Protein AF-I0IH05-F1 (afdb_monomer_lite)

Radius of gyration: 17.5 Å; chains: 1; bounding box: 41×43×45 Å

Secondary structure (DSSP, 8-state):
----HHHHHHHHHHHHHHHHHHS--S-PPPEEE-BSHHHHHHHHHHHHTTTTS-TTSEEE--TTT-TTT-TTHHHH-PPB-GGGGS-HHHHHHHHHTSS--EEEEEETTEEEEEEE-GGGHHHHHHHHHHH--TTTTHHHHHHHHHHHHHTT----HHHHHHHH-

Foldseek 3Di:
DPPDPLVVLLVVLVVCCCVVPVVVPPAQAADEFWLDPSLVVSLVSSCVVPSVPDPLRRYYPPCVQQVQLQVVCPPPVDIGDPVSLFHPVLVVVLVVVDDFDWDFDDDPNHTRDTHGDPPCPVVSVVSCVVPNDCVRCLSVLLNVQSVCVSRVHDDDPVNVVSSVD

Organism: Phycisphaera mikurensis (strain NBRC 102666 / KCTC 22515 / FYK2301M01) (NCBI:txid1142394)

pLDDT: mean 78.16, std 11.21, range [39.62, 93.0]

Structure (mmCIF, N/CA/C/O backbone):
data_AF-I0IH05-F1
#
_entry.id   AF-I0IH05-F1
#
loop_
_atom_site.group_PDB
_atom_site.id
_atom_site.type_symbol
_atom_site.label_atom_id
_atom_site.label_alt_id
_atom_site.label_comp_id
_atom_site.label_asym_id
_atom_site.label_entity_id
_atom_site.label_seq_id
_atom_site.pdbx_PDB_ins_code
_atom_site.Cartn_x
_atom_site.Cartn_y
_atom_site.Cartn_z
_atom_site.occupancy
_atom_site.B_iso_or_equiv
_atom_site.auth_seq_id
_atom_site.auth_comp_id
_atom_site.auth_asym_id
_atom_site.auth_atom_id
_atom_site.pdbx_PDB_model_num
ATOM 1 N N . MET A 1 1 ? 9.084 27.484 10.296 1.00 39.62 1 MET A N 1
ATOM 2 C CA . MET A 1 1 ? 9.063 26.248 11.113 1.00 39.62 1 MET A CA 1
ATOM 3 C C . MET A 1 1 ? 8.173 25.222 10.426 1.00 39.62 1 MET A C 1
ATOM 5 O O . MET A 1 1 ? 6.962 25.405 10.418 1.00 39.62 1 MET A O 1
ATOM 9 N N . ARG A 1 2 ? 8.743 24.178 9.809 1.00 41.16 2 ARG A N 1
ATOM 10 C CA . ARG A 1 2 ? 7.947 23.022 9.367 1.00 41.16 2 ARG A CA 1
ATOM 11 C C . ARG A 1 2 ? 7.500 22.289 10.635 1.00 41.16 2 ARG A C 1
ATOM 13 O O . ARG A 1 2 ? 8.334 21.702 11.313 1.00 41.16 2 ARG A O 1
ATOM 20 N N . ARG A 1 3 ? 6.225 22.408 11.016 1.00 48.75 3 ARG A N 1
ATOM 21 C CA . ARG A 1 3 ? 5.641 21.575 12.081 1.00 48.75 3 ARG A CA 1
ATOM 22 C C . ARG A 1 3 ? 5.790 20.115 11.628 1.00 48.75 3 ARG A C 1
ATOM 24 O O . ARG A 1 3 ? 5.356 19.799 10.525 1.00 48.75 3 ARG A O 1
ATOM 31 N N . GLY A 1 4 ? 6.472 19.279 12.410 1.00 59.69 4 GLY A N 1
ATOM 32 C CA . GLY A 1 4 ? 6.757 17.890 12.034 1.00 59.69 4 GLY A CA 1
ATOM 33 C C . GLY A 1 4 ? 5.472 17.092 11.803 1.00 59.69 4 GLY A C 1
ATOM 34 O O . GLY A 1 4 ? 4.518 17.242 12.567 1.00 59.69 4 GLY A O 1
ATOM 35 N N . GLY A 1 5 ? 5.445 16.259 10.757 1.00 72.69 5 GLY A N 1
ATOM 36 C CA . GLY A 1 5 ? 4.250 15.505 10.351 1.00 72.69 5 GLY A CA 1
ATOM 37 C C . GLY A 1 5 ? 3.675 14.620 11.462 1.00 72.69 5 GLY A C 1
ATOM 38 O O . GLY A 1 5 ? 2.462 14.571 11.635 1.00 72.69 5 GLY A O 1
ATOM 39 N N . VAL A 1 6 ? 4.534 14.015 12.291 1.00 75.94 6 VAL A N 1
ATOM 40 C CA . VAL A 1 6 ? 4.117 13.162 13.420 1.00 75.94 6 VAL A CA 1
ATOM 41 C C . VAL A 1 6 ? 3.375 13.953 14.505 1.00 75.94 6 VAL A C 1
ATOM 43 O O . VAL A 1 6 ? 2.376 13.479 15.035 1.00 75.94 6 VAL A O 1
ATOM 46 N N . GLU A 1 7 ? 3.792 15.183 14.815 1.00 76.38 7 GLU A N 1
ATOM 47 C CA . GLU A 1 7 ? 3.093 16.006 15.817 1.00 76.38 7 GLU A CA 1
ATOM 48 C C . GLU A 1 7 ? 1.730 16.497 15.313 1.00 76.38 7 GLU A C 1
ATOM 50 O O . GLU A 1 7 ? 0.770 16.571 16.079 1.00 76.38 7 GLU A O 1
ATOM 55 N N . GLN A 1 8 ? 1.608 16.783 14.012 1.00 80.12 8 GLN A N 1
ATOM 56 C CA . GLN A 1 8 ? 0.308 17.097 13.410 1.00 80.12 8 GLN A CA 1
ATOM 57 C C . GLN A 1 8 ? -0.622 15.882 13.391 1.00 80.12 8 GLN A C 1
ATOM 59 O O . GLN A 1 8 ? -1.800 16.019 13.713 1.00 80.12 8 GLN A O 1
ATOM 64 N N . LEU A 1 9 ? -0.087 14.701 13.072 1.00 81.38 9 LEU A N 1
ATOM 65 C CA . LEU A 1 9 ? -0.813 13.437 13.139 1.00 81.38 9 LEU A CA 1
ATOM 66 C C . LEU A 1 9 ? -1.327 13.169 14.554 1.00 81.38 9 LEU A C 1
ATOM 68 O O . LEU A 1 9 ? -2.493 12.831 14.710 1.00 81.38 9 LEU A O 1
ATOM 72 N N . LYS A 1 10 ? -0.485 13.346 15.579 1.00 79.88 10 LYS A N 1
ATOM 73 C CA . LYS A 1 10 ? -0.891 13.186 16.982 1.00 79.88 10 LYS A CA 1
ATOM 74 C C . LYS A 1 10 ? -2.041 14.116 17.330 1.00 79.88 10 LYS A C 1
ATOM 76 O O . LYS A 1 10 ? -3.028 13.665 17.892 1.00 79.88 10 LYS A O 1
ATOM 81 N N . LYS A 1 11 ? -1.945 15.392 16.950 1.00 82.56 11 LYS A N 1
ATOM 82 C CA . LYS A 1 11 ? -3.033 16.345 17.178 1.00 82.56 11 LYS A CA 1
ATOM 83 C C . LYS A 1 11 ? -4.330 15.897 16.493 1.00 82.56 11 LYS A C 1
ATOM 85 O O . LYS A 1 11 ? -5.362 15.842 17.145 1.00 82.56 11 LYS A O 1
ATOM 90 N N . LEU A 1 12 ? -4.261 15.520 15.215 1.00 82.62 12 LEU A N 1
ATOM 91 C CA . LEU A 1 12 ? -5.420 15.020 14.472 1.00 82.62 12 LEU A CA 1
ATOM 92 C C . LEU A 1 12 ? -6.012 13.760 15.120 1.00 82.62 12 LEU A C 1
ATOM 94 O O . LEU A 1 12 ? -7.224 13.650 15.256 1.00 82.62 12 LEU A O 1
ATOM 98 N N . ALA A 1 13 ? -5.167 12.815 15.531 1.00 80.50 13 ALA A N 1
ATOM 99 C CA . ALA A 1 13 ? -5.599 11.596 16.197 1.00 80.50 13 ALA A CA 1
ATOM 100 C C . ALA A 1 13 ? -6.246 11.888 17.561 1.00 80.50 13 ALA A C 1
ATOM 102 O O . ALA A 1 13 ? -7.173 11.182 17.942 1.00 80.50 13 ALA A O 1
ATOM 103 N N . ASP A 1 14 ? -5.808 12.913 18.289 1.00 80.75 14 ASP A N 1
ATOM 104 C CA . ASP A 1 14 ? -6.446 13.327 19.544 1.00 80.75 14 ASP A CA 1
ATOM 105 C C . ASP A 1 14 ? -7.814 13.974 19.287 1.00 80.75 14 ASP A C 1
ATOM 107 O O . ASP A 1 14 ? -8.813 13.575 19.885 1.00 80.75 14 ASP A O 1
ATOM 111 N N . ASP A 1 15 ? -7.888 14.881 18.308 1.00 77.25 15 ASP A N 1
ATOM 112 C CA . ASP A 1 15 ? -9.134 15.538 17.899 1.00 77.25 15 ASP A CA 1
ATOM 113 C C . ASP A 1 15 ? -10.179 14.500 17.433 1.00 77.25 15 ASP A C 1
ATOM 115 O O . ASP A 1 15 ? -11.352 14.565 17.800 1.00 77.25 15 ASP A O 1
ATOM 119 N N . LEU A 1 16 ? -9.750 13.484 16.675 1.00 75.38 16 LEU A N 1
ATOM 120 C CA . LEU A 1 16 ? -10.604 12.390 16.198 1.00 75.38 16 LEU A CA 1
ATOM 121 C C . LEU A 1 16 ? -11.041 11.425 17.304 1.00 75.38 16 LEU A C 1
ATOM 123 O O . LEU A 1 16 ? -12.077 10.772 17.169 1.00 75.38 16 LEU A O 1
ATOM 127 N N . LYS A 1 17 ? -10.293 11.339 18.408 1.00 71.12 17 LYS A N 1
ATOM 128 C CA . LYS A 1 17 ? -10.602 10.438 19.524 1.00 71.12 17 LYS A CA 1
ATOM 129 C C . LYS A 1 17 ? -11.919 10.819 20.196 1.00 71.12 17 LYS A C 1
ATOM 131 O O . LYS A 1 17 ? -12.683 9.936 20.580 1.00 71.12 17 LYS A O 1
ATOM 136 N N . VAL A 1 18 ? -12.208 12.119 20.275 1.00 64.94 18 VAL A N 1
ATOM 137 C CA . VAL A 1 18 ? -13.497 12.659 20.734 1.00 64.94 18 VAL A CA 1
ATOM 138 C C . VAL A 1 18 ? -14.635 12.121 19.862 1.00 64.94 18 VAL A C 1
ATOM 140 O O . VAL A 1 18 ? -15.604 11.574 20.376 1.00 64.94 18 VAL A O 1
ATOM 143 N N . PHE A 1 19 ? -14.488 12.170 18.538 1.00 62.12 19 PHE A N 1
ATOM 144 C CA . PHE A 1 19 ? -15.520 11.694 17.614 1.00 62.12 19 PHE A CA 1
ATOM 145 C C . PHE A 1 19 ? -15.675 10.167 17.609 1.00 62.12 19 PHE A C 1
ATOM 147 O O . PHE A 1 19 ? -16.798 9.667 17.617 1.00 62.12 19 PHE A O 1
ATOM 154 N N . ALA A 1 20 ? -14.568 9.422 17.617 1.00 59.69 20 ALA A N 1
ATOM 155 C CA . ALA A 1 20 ? -14.582 7.964 17.518 1.00 59.69 20 ALA A CA 1
ATOM 156 C C . ALA A 1 20 ? -14.974 7.261 18.822 1.00 59.69 20 ALA A C 1
ATOM 158 O O . ALA A 1 20 ? -15.648 6.238 18.774 1.00 59.69 20 ALA A O 1
ATOM 159 N N . LEU A 1 21 ? -14.543 7.780 19.979 1.00 58.69 21 LEU A N 1
ATOM 160 C CA . LEU A 1 21 ? -14.767 7.124 21.271 1.00 58.69 21 LEU A CA 1
ATOM 161 C C . LEU A 1 21 ? -15.940 7.705 22.064 1.00 58.69 21 LEU A C 1
ATOM 163 O O . LEU A 1 21 ? -16.490 6.985 22.891 1.00 58.69 21 LEU A O 1
ATOM 167 N N . GLN A 1 22 ? -16.316 8.978 21.869 1.00 54.12 22 GLN A N 1
ATOM 168 C CA . GLN A 1 22 ? -17.370 9.604 22.686 1.00 54.12 22 GLN A CA 1
ATOM 169 C C . GLN A 1 22 ? -18.737 9.666 22.005 1.00 54.12 22 GLN A C 1
ATOM 171 O O . GLN A 1 22 ? -19.740 9.747 22.707 1.00 54.12 22 GLN A O 1
ATOM 176 N N . LEU A 1 23 ? -18.805 9.632 20.670 1.00 53.12 23 LEU A N 1
ATOM 177 C CA . LEU A 1 23 ? -20.071 9.809 19.946 1.00 53.12 23 LEU A CA 1
ATOM 178 C C . LEU A 1 23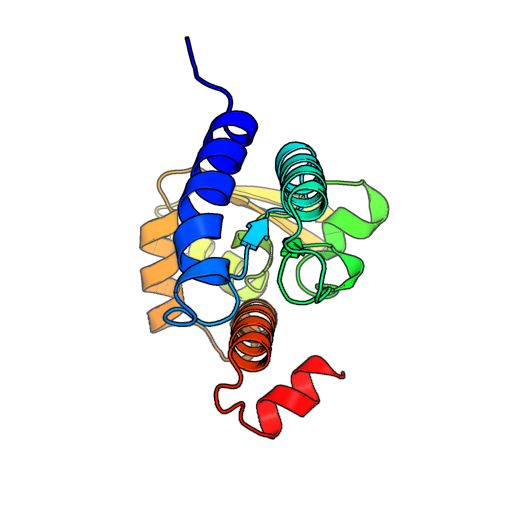 ? -20.643 8.519 19.342 1.00 53.12 23 LEU A C 1
ATOM 180 O O . LEU A 1 23 ? -21.754 8.569 18.828 1.00 53.12 23 LEU A O 1
ATOM 184 N N . ASP A 1 24 ? -19.901 7.401 19.362 1.00 54.34 24 ASP A N 1
ATOM 185 C CA . ASP A 1 24 ? -20.254 6.101 18.738 1.00 54.34 24 ASP A CA 1
ATOM 186 C C . ASP A 1 24 ? -20.750 6.207 17.271 1.00 54.34 24 ASP A C 1
ATOM 188 O O . ASP A 1 24 ? -21.349 5.295 16.708 1.00 54.34 24 ASP A O 1
ATOM 192 N N . ALA A 1 25 ? -20.503 7.353 16.626 1.00 52.47 25 ALA A N 1
ATOM 193 C CA . ALA A 1 25 ? -21.164 7.758 15.387 1.00 52.47 25 ALA A CA 1
ATOM 194 C C . ALA A 1 25 ? -20.349 7.426 14.129 1.00 52.47 25 ALA A C 1
ATOM 196 O O . ALA A 1 25 ? -20.897 7.419 13.029 1.00 52.47 25 ALA A O 1
ATOM 197 N N . ALA A 1 26 ? -19.043 7.180 14.271 1.00 56.03 26 ALA A N 1
ATOM 198 C CA . ALA A 1 26 ? -18.114 7.065 13.143 1.00 56.03 26 ALA A CA 1
ATOM 199 C C . ALA A 1 26 ? -17.583 5.641 12.898 1.00 56.03 26 ALA A C 1
ATOM 201 O O . ALA A 1 26 ? -16.901 5.410 11.901 1.00 56.03 26 ALA A O 1
ATOM 202 N N . GLY A 1 27 ? -17.881 4.682 13.781 1.00 63.09 27 GLY A N 1
ATOM 203 C CA . GLY A 1 27 ? -17.216 3.381 13.760 1.00 63.09 27 GLY A CA 1
ATOM 204 C C . GLY A 1 27 ? -15.703 3.481 14.046 1.00 63.09 27 GLY A C 1
ATOM 205 O O . GLY A 1 27 ? -15.192 4.543 14.414 1.00 63.09 27 GLY A O 1
ATOM 206 N N . PRO A 1 28 ? -14.960 2.368 13.933 1.00 71.25 28 PRO A N 1
ATOM 207 C CA . PRO A 1 28 ? -13.523 2.344 14.207 1.00 71.25 28 PRO A CA 1
ATOM 208 C C . PRO A 1 28 ? -12.722 3.135 13.159 1.00 71.25 28 PRO A C 1
ATOM 210 O O . PRO A 1 28 ? -12.853 2.900 11.964 1.00 71.25 28 PRO A O 1
ATOM 213 N N . ILE A 1 29 ? -11.828 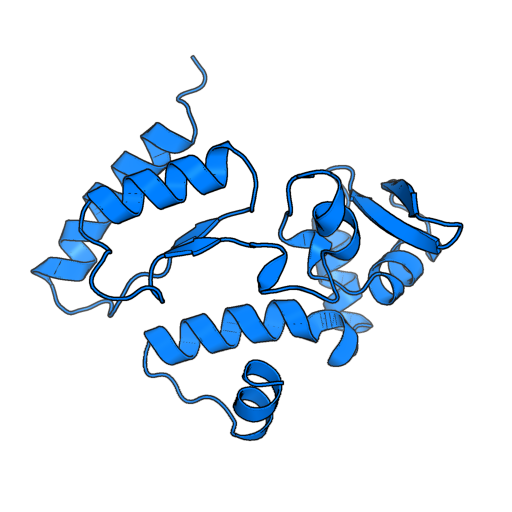4.031 13.584 1.00 77.44 29 ILE A N 1
ATOM 214 C CA . ILE A 1 29 ? -10.932 4.757 12.665 1.00 77.44 29 ILE A CA 1
ATOM 215 C C . ILE A 1 29 ? -9.748 3.866 12.267 1.00 77.44 29 ILE A C 1
ATOM 217 O O . ILE A 1 29 ? -9.087 3.290 13.131 1.00 77.44 29 ILE A O 1
ATOM 221 N N . CYS A 1 30 ? -9.454 3.798 10.962 1.00 81.00 30 CYS A N 1
ATOM 222 C CA . CYS A 1 30 ? -8.254 3.147 10.436 1.00 81.00 30 CYS A CA 1
ATOM 223 C C . CYS A 1 30 ? -7.186 4.183 10.075 1.00 81.00 30 CYS A C 1
ATOM 225 O O . CYS A 1 30 ? -7.421 5.053 9.238 1.00 81.00 30 CYS A O 1
ATOM 227 N N . PHE A 1 31 ? -5.993 4.040 10.641 1.00 85.00 31 PHE A N 1
ATOM 228 C CA . PHE A 1 31 ? -4.804 4.781 10.237 1.00 85.00 31 PHE A CA 1
ATOM 229 C C . PHE A 1 31 ? -3.915 3.882 9.381 1.00 85.00 31 PHE A C 1
ATOM 231 O O . PHE A 1 31 ? -3.567 2.779 9.804 1.00 85.00 31 PHE A O 1
ATOM 238 N N . LEU A 1 32 ? -3.552 4.354 8.188 1.00 85.12 32 LEU A N 1
ATOM 239 C CA . LEU A 1 32 ? -2.638 3.678 7.271 1.00 85.12 32 LEU A CA 1
ATOM 240 C C . LEU A 1 32 ? -1.366 4.511 7.126 1.00 85.12 32 LEU A C 1
ATOM 242 O O . LEU A 1 32 ? -1.440 5.697 6.811 1.00 85.12 32 LEU A O 1
ATOM 246 N N . PHE A 1 33 ? -0.219 3.879 7.346 1.00 86.06 33 PHE A N 1
ATOM 247 C CA . PHE A 1 33 ? 1.089 4.517 7.262 1.00 86.06 33 PHE A CA 1
ATOM 248 C C . PHE A 1 33 ? 1.984 3.821 6.245 1.00 86.06 33 PHE A C 1
ATOM 250 O O . PHE A 1 33 ? 2.015 2.588 6.188 1.00 86.06 33 PHE A O 1
ATOM 257 N N . ASP A 1 34 ? 2.779 4.612 5.527 1.00 84.50 34 ASP A N 1
ATOM 258 C CA . ASP A 1 34 ? 3.949 4.111 4.811 1.00 84.50 34 ASP A CA 1
ATOM 259 C C . ASP A 1 34 ? 4.864 3.341 5.778 1.00 84.50 34 ASP A C 1
ATOM 261 O O . ASP A 1 34 ? 4.909 3.609 6.985 1.00 84.50 34 ASP A O 1
ATOM 265 N N . HIS A 1 35 ? 5.595 2.355 5.267 1.00 84.50 35 HIS A N 1
ATOM 266 C CA . HIS A 1 35 ? 6.570 1.613 6.061 1.00 84.50 35 HIS A CA 1
ATOM 267 C C . HIS A 1 35 ? 7.940 2.273 5.962 1.00 84.50 35 HIS A C 1
ATOM 269 O O . HIS A 1 35 ? 8.904 1.684 5.482 1.00 84.50 35 HIS A O 1
ATOM 275 N N . ASP A 1 36 ? 8.007 3.521 6.408 1.00 83.25 36 ASP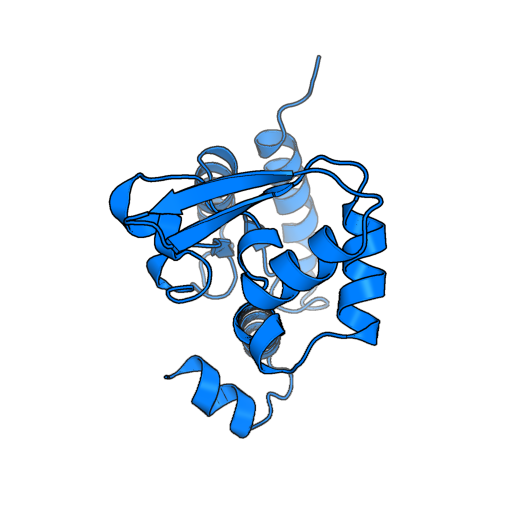 A N 1
ATOM 276 C CA . ASP A 1 36 ? 9.247 4.244 6.654 1.00 83.25 36 ASP A CA 1
ATOM 277 C C . ASP A 1 36 ? 9.382 4.566 8.153 1.00 83.25 36 ASP A C 1
ATOM 279 O O . ASP A 1 36 ? 8.516 4.225 8.967 1.00 83.25 36 ASP A O 1
ATOM 283 N N . GLN A 1 37 ? 10.485 5.205 8.548 1.00 83.19 37 GLN A N 1
ATOM 284 C CA . GLN A 1 37 ? 10.710 5.562 9.950 1.00 83.19 37 GLN A CA 1
ATOM 285 C C . GLN A 1 37 ? 9.579 6.444 10.512 1.00 83.19 37 GLN A C 1
ATOM 287 O O . GLN A 1 37 ? 9.108 6.204 11.624 1.00 83.19 37 GLN A O 1
ATOM 292 N N . ALA A 1 38 ? 9.112 7.434 9.745 1.00 83.62 38 ALA A N 1
ATOM 293 C CA . ALA A 1 38 ? 8.089 8.376 10.189 1.00 83.62 38 ALA A CA 1
ATOM 294 C C . ALA A 1 38 ? 6.712 7.711 10.325 1.00 83.62 38 ALA A C 1
ATOM 296 O O . ALA A 1 38 ? 5.999 7.971 11.295 1.00 83.62 38 ALA A O 1
ATOM 297 N N . GLY A 1 39 ? 6.353 6.828 9.398 1.00 84.38 39 GLY A N 1
ATOM 298 C CA . GLY A 1 39 ? 5.140 6.026 9.437 1.00 84.38 39 GLY A CA 1
ATOM 299 C C . GLY A 1 39 ? 5.164 5.002 10.568 1.00 84.38 39 GLY A C 1
ATOM 300 O O . GLY A 1 39 ? 4.172 4.852 11.282 1.00 84.38 39 GLY A O 1
ATOM 301 N N . CYS A 1 40 ? 6.311 4.368 10.827 1.00 85.19 40 CYS A N 1
ATOM 302 C CA . CYS A 1 40 ? 6.475 3.455 11.959 1.00 85.19 40 CYS A CA 1
ATOM 303 C C . CYS A 1 40 ? 6.373 4.178 13.309 1.00 85.19 40 CYS A C 1
ATOM 305 O O . CYS A 1 40 ? 5.735 3.668 14.237 1.00 85.19 40 CYS A O 1
ATOM 307 N N . ASP A 1 41 ? 6.966 5.368 13.428 1.00 86.75 41 ASP A N 1
ATOM 308 C CA . ASP A 1 41 ? 6.843 6.200 14.624 1.00 86.75 41 ASP A CA 1
ATOM 309 C C . ASP A 1 41 ? 5.410 6.724 14.789 1.00 86.75 41 ASP A C 1
ATOM 311 O O . ASP A 1 41 ? 4.844 6.605 15.875 1.00 86.75 41 ASP A O 1
ATOM 315 N N . GLY A 1 42 ? 4.770 7.190 13.713 1.00 85.69 42 GLY A N 1
ATOM 316 C CA . GLY A 1 42 ? 3.362 7.593 13.710 1.00 85.69 42 GLY A CA 1
ATOM 317 C C . GLY A 1 42 ? 2.429 6.466 14.158 1.00 85.69 42 GLY A C 1
ATOM 318 O O . GLY A 1 42 ? 1.611 6.657 15.059 1.00 85.69 42 GLY A O 1
ATOM 319 N N . ALA A 1 43 ? 2.617 5.257 13.623 1.00 86.31 43 ALA A N 1
ATOM 320 C CA . ALA A 1 43 ? 1.878 4.069 14.037 1.00 86.31 43 ALA A CA 1
ATOM 321 C C . ALA A 1 43 ? 2.098 3.734 15.522 1.00 86.31 43 ALA A C 1
ATOM 323 O O . ALA A 1 43 ? 1.159 3.351 16.223 1.00 86.31 43 ALA A O 1
ATOM 324 N N . ARG A 1 44 ? 3.330 3.876 16.031 1.00 86.69 44 ARG A N 1
ATOM 325 C CA . ARG A 1 44 ? 3.644 3.656 17.451 1.00 86.69 44 ARG A CA 1
ATOM 326 C C . ARG A 1 44 ? 2.938 4.678 18.342 1.00 86.69 44 ARG A C 1
ATOM 328 O O . ARG A 1 44 ? 2.373 4.287 19.362 1.00 86.69 44 ARG A O 1
ATOM 335 N N . GLU A 1 45 ? 2.947 5.950 17.961 1.00 86.56 45 GLU A N 1
ATOM 336 C CA . GLU A 1 45 ? 2.311 7.024 18.726 1.00 86.56 45 GLU A CA 1
ATOM 337 C C . GLU A 1 45 ? 0.785 6.888 18.738 1.00 86.56 45 GLU A C 1
ATOM 339 O O . GLU A 1 45 ? 0.191 6.875 19.813 1.00 86.56 45 GLU A O 1
ATOM 344 N N . VAL A 1 46 ? 0.147 6.659 17.586 1.00 83.94 46 VAL A N 1
ATOM 345 C CA . VAL A 1 46 ? -1.311 6.446 17.514 1.00 83.94 46 VAL A CA 1
ATOM 346 C C . VAL A 1 46 ? -1.743 5.246 18.363 1.00 83.94 46 VAL A C 1
ATOM 348 O O . VAL A 1 46 ? -2.744 5.317 19.078 1.00 83.94 46 VAL A O 1
ATOM 351 N N . ARG A 1 47 ? -0.959 4.158 18.385 1.00 82.00 47 ARG A 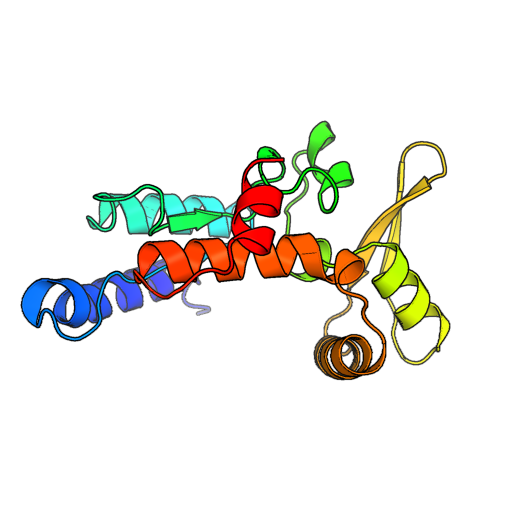N 1
ATOM 352 C CA . ARG A 1 47 ? -1.226 3.020 19.282 1.00 82.00 47 ARG A CA 1
ATOM 353 C C . ARG A 1 47 ? -1.200 3.439 20.754 1.00 82.00 47 ARG A C 1
ATOM 355 O O . ARG A 1 47 ? -2.127 3.103 21.486 1.00 82.00 47 ARG A O 1
ATOM 362 N N . LYS A 1 48 ? -0.196 4.204 21.196 1.00 82.56 48 LYS A N 1
ATOM 363 C CA . LYS A 1 48 ? -0.118 4.694 22.590 1.00 82.56 48 LYS A CA 1
ATOM 364 C C . LYS A 1 48 ? -1.324 5.550 22.991 1.00 82.56 48 LYS A C 1
ATOM 366 O O . LYS A 1 48 ? -1.655 5.609 24.170 1.00 82.56 48 LYS A O 1
ATOM 371 N N . MET A 1 49 ? -1.996 6.184 22.031 1.00 78.50 49 MET A N 1
ATOM 372 C CA . MET A 1 49 ? -3.170 7.027 22.278 1.00 78.50 49 MET A CA 1
ATOM 373 C C . MET A 1 49 ? -4.467 6.239 22.523 1.00 78.50 49 MET A C 1
ATOM 375 O O . MET A 1 49 ? -5.498 6.850 22.811 1.00 78.50 49 MET A O 1
ATOM 379 N N . GLY A 1 50 ? -4.440 4.903 22.466 1.00 73.38 50 GLY A N 1
ATOM 380 C CA . GLY A 1 50 ? -5.588 4.055 22.805 1.00 73.38 50 GLY A CA 1
ATOM 381 C C . GLY A 1 50 ? -6.406 3.574 21.608 1.00 73.38 50 GLY A C 1
ATOM 382 O O . GLY A 1 50 ? -7.413 2.905 21.803 1.00 73.38 50 GLY A O 1
ATOM 383 N N . TYR A 1 51 ? -5.936 3.796 20.376 1.00 72.81 51 TYR A N 1
ATOM 384 C CA . TYR A 1 51 ? -6.466 3.153 19.160 1.00 72.81 51 TYR A CA 1
ATOM 385 C C . TYR A 1 51 ? -6.121 1.642 19.077 1.00 72.81 51 TYR A C 1
ATOM 387 O O . TYR A 1 51 ? -6.079 1.052 18.002 1.00 72.81 51 TYR A O 1
ATOM 395 N N . GLN A 1 52 ? -5.814 1.022 20.221 1.00 54.66 52 GLN A N 1
ATOM 396 C CA . GLN A 1 52 ? -5.130 -0.264 20.387 1.00 54.66 52 GLN A CA 1
ATOM 397 C C . GLN A 1 52 ? -6.043 -1.489 20.435 1.00 54.66 52 GLN A C 1
ATOM 399 O O . GLN A 1 52 ? -5.530 -2.604 20.388 1.00 54.66 52 GLN A O 1
ATOM 404 N N . THR A 1 53 ? -7.360 -1.327 20.555 1.00 51.56 53 THR A N 1
ATOM 405 C CA . THR A 1 53 ? -8.261 -2.470 20.785 1.00 51.56 53 THR A CA 1
ATOM 406 C C . THR A 1 53 ? -8.341 -3.430 19.603 1.00 51.56 53 THR A C 1
ATOM 408 O O . THR A 1 53 ? -8.809 -4.554 19.767 1.00 51.56 53 THR A O 1
ATOM 411 N N . ASP A 1 54 ? -7.810 -3.041 18.444 1.00 54.44 54 ASP A N 1
ATOM 412 C CA . ASP A 1 54 ? -7.691 -3.918 17.299 1.00 54.44 54 ASP A CA 1
ATOM 413 C C . ASP A 1 54 ? -6.409 -3.644 16.508 1.00 54.44 54 ASP A C 1
ATOM 415 O O . ASP A 1 54 ? -6.174 -2.525 16.047 1.00 54.44 54 ASP A O 1
ATOM 419 N N . ALA A 1 55 ? -5.597 -4.680 16.271 1.00 55.75 55 ALA A N 1
ATOM 420 C CA . ALA A 1 55 ? -4.455 -4.605 15.354 1.00 55.75 55 ALA A CA 1
ATOM 421 C C . ALA A 1 55 ? -4.871 -4.150 13.936 1.00 55.75 55 ALA A C 1
ATOM 423 O O . ALA A 1 55 ? -4.025 -3.755 13.137 1.00 55.75 55 ALA A O 1
ATOM 424 N N . ARG A 1 56 ? -6.177 -4.179 13.638 1.00 64.44 56 ARG A N 1
ATOM 425 C CA . ARG A 1 56 ? -6.800 -3.706 12.400 1.00 64.44 56 ARG A CA 1
ATOM 426 C C . ARG A 1 56 ? -6.942 -2.180 12.289 1.00 64.44 56 ARG A C 1
ATOM 428 O O . ARG A 1 56 ? -7.074 -1.703 11.171 1.00 64.44 56 ARG A O 1
ATOM 435 N N . CYS A 1 57 ? -6.891 -1.413 13.386 1.00 76.00 57 CYS A N 1
ATOM 436 C CA . CYS A 1 57 ? -7.075 0.052 13.356 1.00 76.00 57 CYS A CA 1
ATOM 437 C C . CYS A 1 57 ? -5.809 0.830 12.968 1.00 76.00 57 CYS A C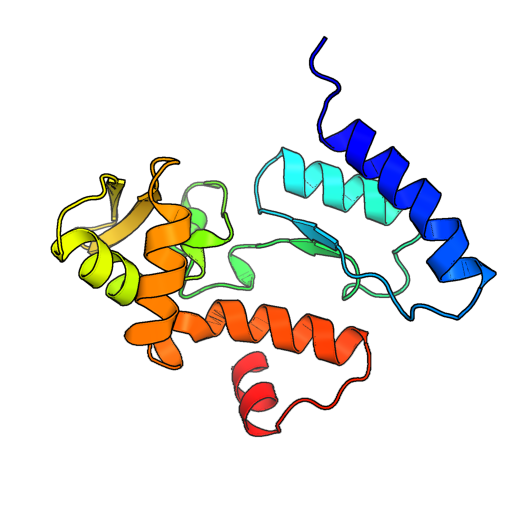 1
ATOM 439 O O . CYS A 1 57 ? -5.892 1.997 12.593 1.00 76.00 57 CYS A O 1
ATOM 441 N N . VAL A 1 58 ? -4.628 0.218 13.093 1.00 80.38 58 VAL A N 1
ATOM 442 C CA . VAL A 1 58 ? -3.343 0.869 12.803 1.00 80.38 58 VAL A CA 1
ATOM 443 C C . VAL A 1 58 ? -2.511 -0.029 11.900 1.00 80.38 58 VAL A C 1
ATOM 445 O O . VAL A 1 58 ? -1.800 -0.925 12.373 1.00 80.38 58 VAL A O 1
ATOM 448 N N . LEU A 1 59 ? -2.596 0.246 10.603 1.00 81.56 59 LEU A N 1
ATOM 449 C CA . LEU A 1 59 ? -1.929 -0.478 9.534 1.00 81.56 59 LEU A CA 1
ATOM 450 C C . LEU A 1 59 ? -0.653 0.253 9.108 1.00 81.56 59 LEU A C 1
ATOM 452 O O . LEU A 1 59 ? -0.605 1.478 9.016 1.00 81.56 59 LEU A O 1
ATOM 456 N N . THR A 1 60 ? 0.382 -0.521 8.819 1.00 81.81 60 THR A N 1
ATOM 457 C CA . THR A 1 60 ? 1.596 -0.056 8.139 1.00 81.81 60 THR A CA 1
ATOM 458 C C . THR A 1 60 ? 1.761 -0.876 6.869 1.00 81.81 60 THR A C 1
ATOM 460 O O . THR A 1 60 ? 1.405 -2.057 6.892 1.00 81.81 60 THR A O 1
ATOM 463 N N . LEU A 1 61 ? 2.366 -0.316 5.820 1.00 84.12 61 LEU A N 1
ATOM 464 C CA . LEU A 1 61 ? 2.718 -1.033 4.581 1.00 84.12 61 LEU A CA 1
ATOM 465 C C . LEU A 1 61 ? 3.877 -2.031 4.765 1.00 84.12 61 LEU A C 1
ATOM 467 O O . LEU A 1 61 ? 4.803 -2.093 3.963 1.00 84.12 61 LEU A O 1
ATOM 471 N N . ASP A 1 62 ? 3.866 -2.781 5.866 1.00 80.50 62 ASP A N 1
ATOM 472 C CA . ASP A 1 62 ? 4.951 -3.678 6.244 1.00 80.50 62 ASP A CA 1
ATOM 473 C C . ASP A 1 62 ? 5.176 -4.722 5.134 1.00 80.50 62 ASP A C 1
ATOM 475 O O . ASP A 1 62 ? 4.242 -5.460 4.790 1.00 80.50 62 ASP A O 1
ATOM 479 N N . PRO A 1 63 ? 6.402 -4.816 4.580 1.00 77.50 63 PRO A N 1
ATOM 480 C CA . PRO A 1 63 ? 6.727 -5.714 3.478 1.00 77.50 63 PRO A CA 1
ATOM 481 C C . PRO A 1 63 ? 6.331 -7.172 3.717 1.00 77.50 63 PRO A C 1
ATOM 483 O O . PRO A 1 63 ? 6.125 -7.917 2.752 1.00 77.50 63 PRO A O 1
ATOM 486 N N . LYS A 1 64 ? 6.234 -7.613 4.982 1.00 77.50 64 LYS A N 1
ATOM 487 C CA . LYS A 1 64 ? 5.818 -8.984 5.304 1.00 77.50 64 LYS A CA 1
ATOM 488 C C . LYS A 1 64 ? 4.387 -9.282 4.847 1.00 77.50 64 LYS A C 1
ATOM 490 O O . LYS A 1 64 ? 4.103 -10.426 4.507 1.00 77.50 64 LYS A O 1
ATOM 495 N N . TYR A 1 65 ? 3.513 -8.272 4.833 1.00 76.50 65 TYR A N 1
ATOM 496 C CA . TYR A 1 65 ? 2.110 -8.395 4.427 1.00 76.50 65 TYR A CA 1
ATOM 497 C C . TYR A 1 65 ? 1.900 -8.124 2.934 1.00 76.50 65 TYR A C 1
ATOM 499 O O . TYR A 1 65 ? 0.859 -8.488 2.397 1.00 76.50 65 TYR A O 1
ATOM 507 N N . HIS A 1 66 ? 2.907 -7.563 2.257 1.00 76.38 66 HIS A N 1
ATOM 508 C CA . HIS A 1 66 ? 2.875 -7.224 0.831 1.00 76.38 66 HIS A CA 1
ATOM 509 C C . HIS A 1 66 ? 4.023 -7.902 0.068 1.00 76.38 66 HIS A C 1
ATOM 511 O O . HIS A 1 66 ? 4.865 -7.244 -0.552 1.00 76.38 66 HIS A O 1
ATOM 517 N N . PRO A 1 67 ? 4.104 -9.244 0.119 1.00 69.56 67 PRO A N 1
ATOM 518 C CA . PRO A 1 67 ? 5.263 -10.006 -0.326 1.00 69.56 67 PRO A CA 1
ATOM 519 C C . PRO A 1 67 ? 5.580 -9.854 -1.819 1.00 69.56 67 PRO A C 1
ATOM 521 O O . PRO A 1 67 ? 6.742 -9.991 -2.208 1.00 69.56 67 PRO A O 1
ATOM 524 N N . ARG A 1 68 ? 4.553 -9.604 -2.642 1.00 70.62 68 ARG A N 1
ATOM 525 C CA . ARG A 1 68 ? 4.660 -9.480 -4.102 1.00 70.62 68 ARG A CA 1
ATOM 526 C C . ARG A 1 68 ? 5.070 -8.070 -4.527 1.00 70.62 68 ARG A C 1
ATOM 528 O O . ARG A 1 68 ? 5.944 -7.926 -5.374 1.00 70.62 68 ARG A O 1
ATOM 535 N N . ALA A 1 69 ? 4.485 -7.060 -3.889 1.00 70.44 69 ALA A N 1
ATOM 536 C CA . ALA A 1 69 ? 4.747 -5.641 -4.124 1.00 70.44 69 ALA A CA 1
ATOM 537 C C . ALA A 1 69 ? 6.108 -5.181 -3.567 1.00 70.44 69 ALA A C 1
ATOM 539 O O . ALA A 1 69 ? 6.870 -4.473 -4.218 1.00 70.44 69 ALA A O 1
ATOM 540 N N . CYS A 1 70 ? 6.472 -5.652 -2.372 1.00 75.75 70 CYS A N 1
ATOM 541 C CA . CYS A 1 70 ? 7.577 -5.086 -1.592 1.00 75.75 70 CYS A CA 1
ATOM 542 C C . CYS A 1 70 ? 8.829 -5.972 -1.595 1.00 75.75 70 CYS A C 1
ATOM 544 O O . CYS A 1 70 ? 9.559 -6.051 -0.602 1.00 75.75 70 CYS A O 1
ATOM 546 N N . ARG A 1 71 ? 9.096 -6.682 -2.701 1.00 72.56 71 ARG A N 1
ATOM 547 C CA . ARG A 1 71 ? 10.231 -7.622 -2.792 1.00 72.56 71 ARG A CA 1
ATOM 548 C C . ARG A 1 71 ? 11.576 -6.935 -2.524 1.00 72.56 71 ARG A C 1
ATOM 550 O O . ARG A 1 71 ? 12.458 -7.561 -1.937 1.00 72.56 71 ARG A O 1
ATOM 557 N N . HIS A 1 72 ? 11.709 -5.664 -2.908 1.00 72.75 72 HIS A N 1
ATOM 558 C CA . HIS A 1 72 ? 12.905 -4.850 -2.679 1.00 72.75 72 HIS A CA 1
ATOM 559 C C . HIS A 1 72 ? 13.188 -4.616 -1.182 1.00 72.75 72 HIS A C 1
ATOM 561 O O . HIS A 1 72 ? 14.324 -4.761 -0.737 1.00 72.75 72 HIS A O 1
ATOM 567 N N . ALA A 1 73 ? 12.151 -4.377 -0.376 1.00 71.81 73 ALA A N 1
ATOM 568 C CA . ALA A 1 73 ? 12.289 -4.031 1.037 1.00 71.81 73 ALA A CA 1
ATOM 569 C C . ALA A 1 73 ? 12.706 -5.217 1.933 1.00 71.81 73 ALA A C 1
ATOM 571 O O . ALA A 1 73 ? 13.218 -5.022 3.034 1.00 71.81 73 ALA A O 1
ATOM 572 N N . ARG A 1 74 ? 12.573 -6.465 1.453 1.00 65.69 74 ARG A N 1
ATOM 573 C CA . ARG A 1 74 ? 12.872 -7.690 2.225 1.00 65.69 74 ARG A CA 1
ATOM 574 C C . ARG A 1 74 ? 14.339 -7.871 2.624 1.00 65.69 74 ARG A C 1
ATOM 576 O O . ARG A 1 74 ? 14.606 -8.611 3.565 1.00 65.69 74 ARG A O 1
ATOM 583 N N . LYS A 1 75 ? 15.284 -7.279 1.883 1.00 59.81 75 LYS A N 1
ATOM 584 C CA . LYS A 1 75 ? 16.732 -7.445 2.126 1.00 59.81 75 LYS A CA 1
ATOM 585 C C . LYS A 1 75 ? 17.438 -6.179 2.616 1.00 59.81 75 LYS A C 1
ATOM 587 O O . LYS A 1 75 ? 18.552 -6.298 3.112 1.00 59.81 75 LYS A O 1
ATOM 592 N N . GLY A 1 76 ? 16.819 -5.007 2.474 1.00 55.34 76 GLY A N 1
ATOM 593 C CA . GLY A 1 76 ? 17.494 -3.717 2.667 1.00 55.34 76 GLY A CA 1
ATOM 594 C C . GLY A 1 76 ? 16.859 -2.775 3.685 1.00 55.34 76 GLY A C 1
ATOM 595 O O . GLY A 1 76 ? 17.462 -1.754 3.986 1.00 55.34 76 GLY A O 1
ATOM 596 N N . GLY A 1 77 ? 15.671 -3.085 4.223 1.00 63.72 77 GLY A N 1
ATOM 597 C CA . GLY A 1 77 ? 14.953 -2.140 5.090 1.00 63.72 77 GLY A CA 1
ATOM 598 C C . GLY A 1 77 ? 14.493 -0.875 4.357 1.00 63.72 77 GLY A C 1
ATOM 599 O O . GLY A 1 77 ? 14.207 0.130 5.002 1.00 63.72 77 GLY A O 1
ATOM 600 N N . ASP A 1 78 ? 14.448 -0.918 3.021 1.00 72.19 78 ASP A N 1
ATOM 601 C CA . ASP A 1 78 ? 14.000 0.206 2.210 1.00 72.19 78 ASP A CA 1
ATOM 602 C C . ASP A 1 78 ? 12.549 0.562 2.556 1.00 72.19 78 ASP A C 1
ATOM 604 O O . ASP A 1 78 ? 11.718 -0.339 2.728 1.00 72.19 78 ASP A O 1
ATOM 608 N N . PRO A 1 79 ? 12.225 1.862 2.627 1.00 77.50 79 PRO A N 1
ATOM 609 C CA . PRO A 1 79 ? 10.886 2.300 2.964 1.00 77.50 79 PRO A CA 1
ATOM 610 C C . PRO A 1 79 ? 9.888 1.869 1.890 1.00 77.50 79 PRO A C 1
ATOM 612 O O . PRO A 1 79 ? 10.170 2.026 0.698 1.00 77.50 79 PRO A O 1
ATOM 615 N N . VAL A 1 80 ? 8.723 1.375 2.312 1.00 81.88 80 VAL A N 1
ATOM 616 C CA . VAL A 1 80 ? 7.602 1.048 1.414 1.00 81.88 80 VAL A CA 1
ATOM 617 C C . VAL A 1 80 ? 6.588 2.175 1.433 1.00 81.88 80 VAL A C 1
ATOM 619 O O . VAL A 1 80 ? 6.130 2.578 2.503 1.00 81.88 80 VAL A O 1
ATOM 622 N N . VAL A 1 81 ? 6.202 2.626 0.248 1.00 83.50 81 VAL A N 1
ATOM 623 C CA . VAL A 1 81 ? 5.144 3.616 0.036 1.00 83.50 81 VAL A CA 1
ATOM 624 C C . VAL A 1 81 ? 3.970 2.994 -0.712 1.00 83.50 81 VAL A C 1
ATOM 626 O O . VAL A 1 81 ? 4.070 1.895 -1.262 1.00 83.50 81 VAL A O 1
ATOM 629 N N . ILE A 1 82 ? 2.838 3.693 -0.749 1.00 79.81 82 ILE A N 1
ATOM 630 C CA . ILE A 1 82 ? 1.616 3.173 -1.371 1.00 79.81 82 ILE A CA 1
ATOM 631 C C . ILE A 1 82 ? 1.784 2.840 -2.862 1.00 79.81 82 ILE A C 1
ATOM 633 O O . ILE A 1 82 ? 1.157 1.905 -3.355 1.00 79.81 82 ILE A O 1
ATOM 637 N N . GLU A 1 83 ? 2.660 3.549 -3.580 1.00 83.06 83 GLU A N 1
ATOM 638 C CA . GLU A 1 83 ? 2.956 3.271 -4.989 1.00 83.06 83 GLU A CA 1
ATOM 639 C C . GLU A 1 83 ? 3.620 1.907 -5.195 1.00 83.06 83 GLU A C 1
ATOM 641 O O . GLU A 1 83 ? 3.430 1.286 -6.241 1.00 83.06 83 GLU A O 1
ATOM 646 N N . ASP A 1 84 ? 4.354 1.405 -4.198 1.00 85.88 84 ASP A N 1
ATOM 647 C CA . ASP A 1 84 ? 4.987 0.087 -4.277 1.00 85.88 84 ASP A CA 1
ATOM 648 C C . ASP A 1 84 ? 3.953 -1.046 -4.294 1.00 85.88 84 ASP A C 1
ATOM 650 O O . ASP A 1 84 ? 4.275 -2.154 -4.713 1.00 85.88 84 ASP A O 1
ATOM 654 N N . LEU A 1 85 ? 2.709 -0.779 -3.878 1.00 87.50 85 LEU A N 1
ATOM 655 C CA . LEU A 1 85 ? 1.618 -1.756 -3.893 1.00 87.50 85 LEU A CA 1
ATOM 656 C C . LEU A 1 85 ? 1.061 -2.026 -5.293 1.00 87.50 85 LEU A C 1
ATOM 658 O O . LEU A 1 85 ? 0.349 -3.012 -5.488 1.00 87.50 85 LEU A O 1
ATOM 662 N N . LEU A 1 86 ? 1.357 -1.162 -6.263 1.00 88.75 86 LEU A N 1
ATOM 663 C CA . LEU A 1 86 ? 0.999 -1.397 -7.656 1.00 88.75 86 LEU A CA 1
ATOM 664 C C . LEU A 1 86 ? 1.957 -2.422 -8.259 1.00 88.75 86 LEU A C 1
ATOM 666 O O . LEU A 1 86 ? 3.166 -2.358 -8.027 1.00 88.75 86 LEU A O 1
ATOM 670 N N . SER A 1 87 ? 1.450 -3.340 -9.084 1.00 89.12 87 SER A N 1
ATOM 671 C CA . SER A 1 87 ? 2.323 -4.321 -9.739 1.00 89.12 87 SER A CA 1
ATOM 672 C C . SER A 1 87 ? 3.428 -3.639 -10.554 1.00 89.12 87 SER A C 1
ATOM 674 O O . SER A 1 87 ? 3.208 -2.636 -11.237 1.00 89.12 87 SER A O 1
ATOM 676 N N . LEU A 1 88 ? 4.630 -4.219 -10.542 1.00 89.88 88 LEU A N 1
ATOM 677 C CA . LEU A 1 88 ? 5.737 -3.718 -11.362 1.00 89.88 88 LEU A CA 1
ATOM 678 C C . LEU A 1 88 ? 5.395 -3.722 -12.861 1.00 89.88 88 LEU A C 1
ATOM 680 O O . LEU A 1 88 ? 5.926 -2.899 -13.603 1.00 89.88 88 LEU A O 1
ATOM 684 N N . ASP A 1 89 ? 4.502 -4.611 -13.311 1.00 90.88 89 ASP A N 1
ATOM 685 C CA . ASP A 1 89 ? 4.046 -4.641 -14.701 1.00 90.88 89 ASP A CA 1
ATOM 686 C C . ASP A 1 89 ? 3.198 -3.417 -15.064 1.00 90.88 89 ASP A C 1
ATOM 688 O O . ASP A 1 89 ? 3.463 -2.777 -16.084 1.00 90.88 89 ASP A O 1
ATOM 692 N N . LEU A 1 90 ? 2.235 -3.041 -14.214 1.00 91.88 90 LEU A N 1
ATOM 693 C CA . LEU A 1 90 ? 1.434 -1.835 -14.416 1.00 91.88 90 LEU A CA 1
ATOM 694 C C . LEU A 1 90 ? 2.329 -0.595 -14.466 1.00 91.88 90 LEU A C 1
ATOM 696 O O . LEU A 1 90 ? 2.196 0.230 -15.370 1.00 91.88 90 LEU A O 1
ATOM 700 N N . GLN A 1 91 ? 3.270 -0.490 -13.525 1.00 91.06 91 GLN A N 1
ATOM 701 C CA . GLN A 1 91 ? 4.207 0.631 -13.461 1.00 91.06 91 GLN A CA 1
ATOM 702 C C . GLN A 1 91 ? 5.100 0.678 -14.710 1.00 91.06 91 GLN A C 1
ATOM 704 O O . GLN A 1 91 ? 5.264 1.732 -15.323 1.00 91.06 91 GLN A O 1
ATOM 709 N N . ARG A 1 92 ? 5.607 -0.476 -15.161 1.00 91.88 92 ARG A N 1
ATOM 710 C CA . ARG A 1 92 ? 6.368 -0.596 -16.410 1.00 91.88 92 ARG A CA 1
ATOM 711 C C . ARG A 1 92 ? 5.554 -0.131 -17.617 1.00 91.88 92 ARG A C 1
ATOM 713 O O . ARG A 1 92 ? 6.072 0.631 -18.430 1.00 91.88 92 ARG A O 1
ATOM 720 N N . ARG A 1 93 ? 4.295 -0.571 -17.738 1.00 92.75 93 ARG A N 1
ATOM 721 C CA . ARG A 1 93 ? 3.394 -0.156 -18.825 1.00 92.75 93 ARG A CA 1
ATOM 722 C C . ARG A 1 93 ? 3.133 1.348 -18.798 1.00 92.75 93 ARG A C 1
ATOM 724 O O . ARG A 1 93 ? 3.174 1.965 -19.855 1.00 92.75 93 ARG A O 1
ATOM 731 N N . PHE A 1 94 ? 2.931 1.932 -17.617 1.00 91.69 94 PHE A N 1
ATOM 732 C CA . PHE A 1 94 ? 2.756 3.375 -17.452 1.00 91.69 94 PHE A CA 1
ATOM 733 C C . PHE A 1 94 ? 3.983 4.156 -17.942 1.00 91.69 94 PHE A C 1
ATOM 735 O O . PHE A 1 94 ? 3.870 5.002 -18.826 1.00 91.69 94 PHE A O 1
ATOM 742 N N . PHE A 1 95 ? 5.176 3.837 -17.431 1.00 90.06 95 PHE A N 1
ATOM 743 C CA . PHE A 1 95 ? 6.392 4.569 -17.800 1.00 90.06 95 PHE A CA 1
ATOM 744 C C . PHE A 1 95 ? 6.815 4.351 -19.259 1.00 90.06 95 PHE A C 1
ATOM 746 O O . PHE A 1 95 ? 7.481 5.213 -19.833 1.00 90.06 95 PHE A O 1
ATOM 753 N N . ALA A 1 96 ? 6.389 3.254 -19.892 1.00 89.94 96 ALA A N 1
ATOM 754 C CA . ALA A 1 96 ? 6.614 3.015 -21.315 1.00 89.94 96 ALA A CA 1
ATOM 755 C C . ALA A 1 96 ? 5.824 3.964 -22.238 1.00 89.94 96 ALA A C 1
ATOM 757 O O . ALA A 1 96 ? 6.220 4.137 -23.389 1.00 89.94 96 ALA A O 1
ATOM 758 N N . GLN A 1 97 ? 4.741 4.600 -21.767 1.00 85.69 97 GLN A N 1
ATOM 759 C CA . GLN A 1 97 ? 3.948 5.533 -22.586 1.00 85.69 97 GLN A CA 1
ATOM 760 C C . GLN A 1 97 ? 4.633 6.889 -22.819 1.00 85.69 97 GLN A C 1
ATOM 762 O O . GLN A 1 97 ? 4.206 7.650 -23.687 1.00 85.69 97 GLN A O 1
ATOM 767 N N . GLY A 1 98 ? 5.712 7.186 -22.088 1.00 67.19 98 GLY A N 1
ATOM 768 C CA . GLY A 1 98 ? 6.354 8.498 -22.099 1.00 67.19 98 GLY A CA 1
ATOM 769 C C . GLY A 1 98 ? 5.544 9.555 -21.335 1.00 67.19 98 GLY A C 1
ATOM 770 O O . GLY A 1 98 ? 4.357 9.399 -21.076 1.00 67.19 98 GLY A O 1
ATOM 771 N N . GLY A 1 99 ? 6.203 10.638 -20.914 1.00 74.19 99 GLY A N 1
ATOM 772 C CA . GLY A 1 99 ? 5.563 11.752 -20.190 1.00 74.19 99 GLY A CA 1
ATOM 773 C C . GLY A 1 99 ? 5.775 11.756 -18.674 1.00 74.19 99 GLY A C 1
ATOM 774 O O . GLY A 1 99 ? 5.437 12.729 -18.011 1.00 74.19 99 GLY A O 1
ATOM 775 N N . SER A 1 100 ? 6.395 10.718 -18.115 1.00 82.00 100 SER A N 1
ATOM 776 C CA . SER A 1 100 ? 6.786 10.658 -16.703 1.00 82.00 100 SER A CA 1
ATOM 777 C C . SER A 1 100 ? 8.186 10.076 -16.550 1.00 82.00 100 SER A C 1
ATOM 779 O O . SER A 1 100 ? 8.649 9.325 -17.405 1.00 82.00 100 SER A O 1
ATOM 781 N N . SER A 1 101 ? 8.874 10.437 -15.466 1.00 82.94 101 SER A N 1
ATOM 782 C CA . SER A 1 101 ? 10.217 9.935 -15.162 1.00 82.94 101 SER A CA 1
ATOM 783 C C . SER A 1 101 ? 10.247 9.244 -13.807 1.00 82.94 101 SER A C 1
ATOM 785 O O . SER A 1 101 ? 9.571 9.655 -12.862 1.00 82.94 101 SER A O 1
ATOM 787 N N . CYS A 1 102 ? 11.049 8.192 -13.729 1.00 88.44 102 CYS A N 1
ATOM 788 C CA . CYS A 1 102 ? 11.303 7.420 -12.526 1.00 88.44 102 CYS A CA 1
ATOM 789 C C . CYS A 1 102 ? 12.758 6.968 -12.499 1.00 88.44 102 CYS A C 1
ATOM 791 O O . CYS A 1 102 ? 13.426 6.911 -13.534 1.00 88.44 102 CYS A O 1
ATOM 793 N N . ASP A 1 103 ? 13.223 6.624 -11.306 1.00 89.56 103 ASP A N 1
ATOM 794 C CA . ASP A 1 103 ? 14.444 5.846 -11.139 1.00 89.56 103 ASP A CA 1
ATOM 795 C C . ASP A 1 103 ? 14.053 4.367 -10.999 1.00 89.56 103 ASP A C 1
ATOM 797 O O . ASP A 1 103 ? 13.039 4.046 -10.378 1.00 89.56 103 ASP A O 1
ATOM 801 N N . VAL A 1 104 ? 14.824 3.456 -11.596 1.00 90.19 104 VAL A N 1
ATOM 802 C CA . VAL A 1 104 ? 14.507 2.018 -11.606 1.00 90.19 104 VAL A CA 1
ATOM 803 C C . VAL A 1 104 ? 15.578 1.255 -10.844 1.00 90.19 104 VAL A C 1
ATOM 805 O O . VAL A 1 104 ? 16.762 1.349 -11.168 1.00 90.19 104 VAL A O 1
ATOM 808 N N . ALA A 1 105 ? 15.158 0.487 -9.843 1.00 89.06 105 ALA A N 1
ATOM 809 C CA . ALA A 1 105 ? 16.031 -0.399 -9.089 1.00 89.06 105 ALA A CA 1
ATOM 810 C C . ALA A 1 105 ? 15.934 -1.835 -9.616 1.00 89.06 105 ALA A C 1
ATOM 812 O O . ALA A 1 105 ? 14.873 -2.279 -10.063 1.00 89.06 105 ALA A O 1
ATOM 813 N N . TYR A 1 106 ? 17.047 -2.565 -9.518 1.00 87.62 106 TYR A N 1
ATOM 814 C CA . TYR A 1 106 ? 17.157 -3.950 -9.968 1.00 87.62 106 TYR A CA 1
ATOM 815 C C . TYR A 1 106 ? 17.715 -4.844 -8.861 1.00 87.62 106 TYR A C 1
ATOM 817 O O . TYR A 1 106 ? 18.607 -4.442 -8.114 1.00 87.62 106 TYR A O 1
ATOM 825 N N . ILE A 1 107 ? 17.227 -6.082 -8.780 1.00 84.25 107 ILE A N 1
ATOM 826 C CA . ILE A 1 107 ? 17.783 -7.144 -7.934 1.00 84.25 107 ILE A CA 1
ATOM 827 C C . ILE A 1 107 ? 17.996 -8.369 -8.816 1.00 84.25 107 ILE A C 1
ATOM 829 O O . ILE A 1 107 ? 17.047 -8.894 -9.386 1.00 84.25 107 ILE A O 1
ATOM 833 N N . SER A 1 108 ? 19.244 -8.836 -8.916 1.00 86.31 108 SER A N 1
ATOM 834 C CA . SER A 1 108 ? 19.605 -10.001 -9.741 1.00 86.31 108 SER A CA 1
ATOM 835 C C . SER A 1 108 ? 19.184 -9.876 -11.216 1.00 86.31 108 SER A C 1
ATOM 837 O O . SER A 1 108 ? 18.883 -10.876 -11.855 1.00 86.31 108 SER A O 1
ATOM 839 N N . GLY A 1 109 ? 19.178 -8.653 -11.756 1.00 85.25 109 GLY A N 1
ATOM 840 C CA . GLY A 1 109 ? 18.799 -8.367 -13.146 1.00 85.25 109 GLY A CA 1
ATOM 841 C C . GLY A 1 109 ? 17.304 -8.116 -13.365 1.00 85.25 109 GLY A C 1
ATOM 842 O O . GLY A 1 109 ? 16.944 -7.542 -14.388 1.00 85.25 109 GLY A O 1
ATOM 843 N N . ASP A 1 110 ? 16.452 -8.443 -12.393 1.00 86.56 110 ASP A N 1
ATOM 844 C CA . ASP A 1 110 ? 15.019 -8.159 -12.454 1.00 86.56 110 ASP A CA 1
ATOM 845 C C . ASP A 1 110 ? 14.709 -6.781 -11.871 1.00 86.56 110 ASP A C 1
ATOM 847 O O . ASP A 1 110 ? 15.302 -6.378 -10.865 1.00 86.56 110 ASP A O 1
ATOM 851 N N . ILE A 1 111 ? 13.738 -6.077 -12.460 1.00 87.81 111 ILE A N 1
ATOM 852 C CA . ILE A 1 111 ? 13.203 -4.842 -11.878 1.00 87.81 111 ILE A CA 1
ATOM 853 C C . ILE A 1 111 ? 12.640 -5.168 -10.494 1.00 87.81 111 ILE A C 1
ATOM 855 O O . ILE A 1 111 ? 11.844 -6.093 -10.334 1.00 87.81 111 ILE A O 1
ATOM 859 N N . SER A 1 112 ? 13.056 -4.400 -9.494 1.00 86.44 112 SER A N 1
ATOM 860 C CA . SER A 1 112 ? 12.625 -4.568 -8.107 1.00 86.44 112 SER A CA 1
ATOM 861 C C . SER A 1 112 ? 11.764 -3.416 -7.599 1.00 86.44 112 SER A C 1
ATOM 863 O O . SER A 1 112 ? 10.970 -3.627 -6.679 1.00 86.44 112 SER A O 1
ATOM 865 N N . ARG A 1 113 ? 11.912 -2.214 -8.175 1.00 88.62 113 ARG A N 1
ATOM 866 C CA . ARG A 1 113 ? 11.156 -1.017 -7.791 1.00 88.62 113 ARG A CA 1
ATOM 867 C C . ARG A 1 113 ? 11.227 0.065 -8.866 1.00 88.62 113 ARG A C 1
ATOM 869 O O . ARG A 1 113 ? 12.279 0.252 -9.478 1.00 88.62 113 ARG A O 1
ATOM 876 N N . PHE A 1 114 ? 10.144 0.822 -9.012 1.00 88.56 114 PHE A N 1
ATOM 877 C CA . PHE A 1 114 ? 10.159 2.136 -9.649 1.00 88.56 114 PHE A CA 1
ATOM 878 C C . PHE A 1 114 ? 10.021 3.217 -8.574 1.00 88.56 114 PHE A C 1
ATOM 880 O O . PHE A 1 114 ? 9.053 3.232 -7.818 1.00 88.56 114 PHE A O 1
ATOM 887 N N . SER A 1 115 ? 10.982 4.132 -8.509 1.00 86.81 115 SER A N 1
ATOM 888 C CA . SER A 1 115 ? 10.939 5.297 -7.629 1.00 86.81 115 SER A CA 1
ATOM 889 C C . SER A 1 115 ? 10.368 6.485 -8.393 1.00 86.81 115 SER A C 1
ATOM 891 O O . SER A 1 115 ? 10.974 7.004 -9.334 1.00 86.81 115 SER A O 1
ATOM 893 N N . TRP A 1 116 ? 9.171 6.895 -7.991 1.00 82.56 116 TRP A N 1
ATOM 894 C CA . TRP A 1 116 ? 8.368 7.906 -8.666 1.00 82.56 116 TRP A CA 1
ATOM 895 C C . TRP A 1 116 ? 8.888 9.316 -8.406 1.00 82.56 116 TRP A C 1
ATOM 897 O O . TRP A 1 116 ? 9.220 9.673 -7.274 1.00 82.56 116 TRP A O 1
ATOM 907 N N . ARG A 1 117 ? 8.874 10.166 -9.437 1.00 77.25 117 ARG A N 1
ATOM 908 C CA . ARG A 1 117 ? 9.056 11.612 -9.265 1.00 77.25 117 ARG A CA 1
ATOM 909 C C . ARG A 1 117 ? 7.685 12.283 -9.153 1.00 77.25 117 ARG A C 1
ATOM 911 O O . ARG A 1 117 ? 6.732 11.895 -9.819 1.00 77.25 117 ARG A O 1
ATOM 918 N N . HIS A 1 118 ? 7.580 13.298 -8.293 1.00 68.44 118 HIS A N 1
ATOM 919 C CA . HIS A 1 118 ? 6.303 13.809 -7.774 1.00 68.44 118 HIS A CA 1
ATOM 920 C C . HIS A 1 118 ? 5.216 14.252 -8.793 1.00 68.44 118 HIS A C 1
ATOM 922 O O . HIS A 1 118 ? 4.049 14.144 -8.413 1.00 68.44 118 HIS A O 1
ATOM 928 N N . PRO A 1 119 ? 5.493 14.709 -10.038 1.00 66.12 119 PRO A N 1
ATOM 929 C CA . PRO A 1 119 ? 4.428 15.209 -10.918 1.00 66.12 119 PRO A CA 1
ATOM 930 C C . PRO A 1 119 ? 3.558 14.136 -11.598 1.00 66.12 119 PRO A C 1
ATOM 932 O O . PRO A 1 119 ? 2.578 14.506 -12.228 1.00 66.12 119 PRO A O 1
ATOM 935 N N . SER A 1 120 ? 3.859 12.836 -11.483 1.00 76.56 120 SER A N 1
ATOM 936 C CA . SER A 1 120 ? 3.178 11.797 -12.282 1.00 76.56 120 SER A CA 1
ATOM 937 C C . SER A 1 120 ? 2.090 10.992 -11.557 1.00 76.56 120 SER A C 1
ATOM 939 O O . SER A 1 120 ? 1.531 10.062 -12.138 1.00 76.56 120 SER A O 1
ATOM 941 N N . LYS A 1 121 ? 1.782 11.304 -10.288 1.00 77.38 121 LYS A N 1
ATOM 942 C CA . LYS A 1 121 ? 0.833 10.506 -9.483 1.00 77.38 121 LYS A CA 1
ATOM 943 C C . LYS A 1 121 ? -0.612 10.592 -9.999 1.00 77.38 121 LYS A C 1
ATOM 945 O O . LYS A 1 121 ? -1.297 9.576 -10.059 1.00 77.38 121 LYS A O 1
ATOM 950 N N . ASP A 1 122 ? -1.062 11.769 -10.430 1.00 82.75 122 ASP A N 1
ATOM 951 C CA . ASP A 1 122 ? -2.425 11.940 -10.958 1.00 82.75 122 ASP A CA 1
ATOM 952 C C . ASP A 1 122 ? -2.606 11.260 -12.322 1.00 82.75 122 ASP A C 1
ATOM 954 O O . ASP A 1 122 ? -3.669 10.705 -12.616 1.00 82.75 122 ASP A O 1
ATOM 958 N N . ASP A 1 123 ? -1.565 11.283 -13.157 1.00 86.50 123 ASP A N 1
ATOM 959 C CA . ASP A 1 123 ? -1.541 10.556 -14.429 1.00 86.50 123 ASP A CA 1
ATOM 960 C C . ASP A 1 123 ? -1.579 9.044 -14.194 1.00 86.50 123 ASP A C 1
ATOM 962 O O . ASP A 1 123 ? -2.325 8.339 -14.871 1.00 86.50 123 ASP A O 1
ATOM 966 N N . LEU A 1 124 ? -0.841 8.550 -13.195 1.00 85.56 124 LEU A N 1
ATOM 967 C CA . LEU A 1 124 ? -0.865 7.145 -12.795 1.00 85.56 124 LEU A CA 1
ATOM 968 C C . LEU A 1 124 ? -2.260 6.704 -12.359 1.00 85.56 124 LEU A C 1
ATOM 970 O O . LEU A 1 124 ? -2.716 5.646 -12.783 1.00 85.56 124 LEU A O 1
ATOM 974 N N . CYS A 1 125 ? -2.954 7.504 -11.548 1.00 85.88 125 CYS A N 1
ATOM 975 C CA . CYS A 1 125 ? -4.320 7.191 -11.133 1.00 85.88 125 CYS A CA 1
ATOM 976 C C . CYS A 1 125 ? -5.248 7.038 -12.344 1.00 85.88 125 CYS A C 1
ATOM 978 O O . CYS A 1 125 ? -5.966 6.043 -12.447 1.00 85.88 125 CYS A O 1
ATOM 980 N N . ARG A 1 126 ? -5.193 7.984 -13.292 1.00 89.19 126 ARG A N 1
ATOM 981 C CA . ARG A 1 126 ? -5.976 7.915 -14.537 1.00 89.19 126 ARG A CA 1
ATOM 982 C C . ARG A 1 126 ? -5.594 6.705 -15.388 1.00 89.19 126 ARG A C 1
ATOM 984 O O . ARG A 1 126 ? -6.468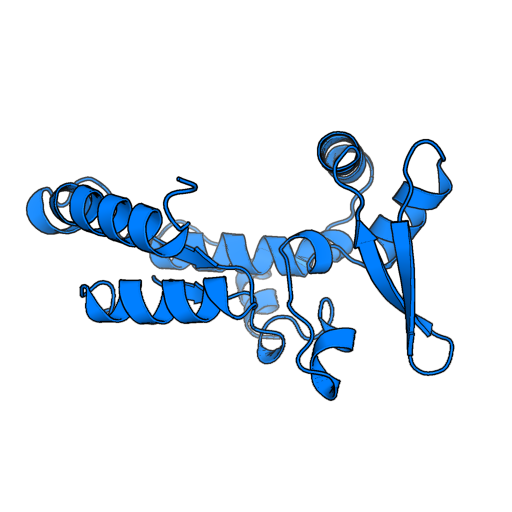 6.027 -15.920 1.00 89.19 126 ARG A O 1
ATOM 991 N N . PHE A 1 127 ? -4.303 6.406 -15.485 1.00 91.00 127 PHE A N 1
ATOM 992 C CA . PHE A 1 127 ? -3.807 5.255 -16.228 1.00 91.00 127 PHE A CA 1
ATOM 993 C C . PHE A 1 127 ? -4.265 3.929 -15.610 1.00 91.00 127 PHE A C 1
ATOM 995 O O . PHE A 1 127 ? -4.785 3.066 -16.314 1.00 91.00 127 PHE A O 1
ATOM 1002 N N . ALA A 1 128 ? -4.124 3.771 -14.293 1.00 90.06 128 ALA A N 1
ATOM 1003 C CA . ALA A 1 128 ? -4.546 2.576 -13.574 1.00 90.06 128 ALA A CA 1
ATOM 1004 C C . ALA A 1 128 ? -6.056 2.346 -13.719 1.00 90.06 128 ALA A C 1
ATOM 1006 O O . ALA A 1 128 ? -6.477 1.228 -13.994 1.00 90.06 128 ALA A O 1
ATOM 1007 N N . GLN A 1 129 ? -6.870 3.402 -13.634 1.00 89.88 129 GLN A N 1
ATOM 1008 C CA . GLN A 1 129 ? -8.316 3.310 -13.870 1.00 89.88 129 GLN A CA 1
ATOM 1009 C C . GLN A 1 129 ? -8.666 2.783 -15.269 1.00 89.88 129 GLN A C 1
ATOM 1011 O O . GLN A 1 129 ? -9.654 2.069 -15.417 1.00 89.88 129 GLN A O 1
ATOM 1016 N N . ALA A 1 130 ? -7.874 3.126 -16.286 1.00 91.56 130 ALA A N 1
ATOM 1017 C CA . ALA A 1 130 ? -8.126 2.724 -17.666 1.00 91.56 130 ALA A CA 1
ATOM 1018 C C . ALA A 1 130 ? -7.519 1.358 -18.042 1.00 91.56 130 ALA A C 1
ATOM 1020 O O . ALA A 1 130 ? -8.028 0.696 -18.946 1.00 91.56 130 ALA A O 1
ATOM 1021 N N . HIS A 1 131 ? -6.426 0.943 -17.393 1.00 93.00 131 HIS A N 1
ATOM 1022 C CA . HIS A 1 131 ? -5.576 -0.147 -17.893 1.00 93.00 131 HIS A CA 1
ATOM 1023 C C . HIS A 1 131 ? -5.173 -1.206 -16.860 1.00 93.00 131 HIS A C 1
ATOM 1025 O O . HIS A 1 131 ? -4.529 -2.192 -17.239 1.00 93.00 131 HIS A O 1
ATOM 1031 N N . ALA A 1 132 ? -5.489 -1.020 -15.577 1.00 91.38 132 ALA A N 1
ATOM 1032 C CA . ALA A 1 132 ? -5.127 -1.988 -14.551 1.00 91.38 132 ALA A CA 1
ATOM 1033 C C . ALA A 1 132 ? -6.066 -3.199 -14.561 1.00 91.38 132 ALA A C 1
ATOM 1035 O O . ALA A 1 132 ? -7.288 -3.078 -14.647 1.00 91.38 132 ALA A O 1
ATOM 1036 N N . SER A 1 133 ? -5.472 -4.378 -14.436 1.00 90.69 133 SER A N 1
ATOM 1037 C CA . SER A 1 133 ? -6.172 -5.617 -14.116 1.00 90.69 133 SER A CA 1
ATOM 1038 C C . SER A 1 133 ? -6.391 -5.745 -12.603 1.00 90.69 133 SER A C 1
ATOM 1040 O O . SER A 1 133 ? -5.804 -5.015 -11.802 1.00 90.69 133 SER A O 1
ATOM 1042 N N . CYS A 1 134 ? -7.200 -6.722 -12.184 1.00 84.88 134 CYS A N 1
ATOM 1043 C CA . CYS A 1 134 ? -7.348 -7.043 -10.762 1.00 84.88 134 CYS A CA 1
ATOM 1044 C C . CYS A 1 134 ? -6.020 -7.464 -10.114 1.00 84.88 134 CYS A C 1
ATOM 1046 O O . CYS A 1 134 ? -5.775 -7.123 -8.960 1.00 84.88 134 CYS A O 1
ATOM 1048 N N . GLU A 1 135 ? -5.154 -8.170 -10.847 1.00 86.31 135 GLU A N 1
ATOM 1049 C CA . GLU A 1 135 ? -3.838 -8.582 -10.346 1.00 86.31 135 GLU A CA 1
ATOM 1050 C C . GLU A 1 135 ? -2.919 -7.382 -10.106 1.00 86.31 135 GLU A C 1
ATOM 1052 O O . GLU A 1 135 ? -2.162 -7.373 -9.137 1.00 86.31 135 GLU A O 1
ATOM 1057 N N . ASP A 1 136 ? -3.031 -6.338 -10.932 1.00 89.06 136 ASP A N 1
ATOM 1058 C CA . ASP A 1 136 ? -2.215 -5.128 -10.802 1.00 89.06 136 ASP A CA 1
ATOM 1059 C C . ASP A 1 136 ? -2.485 -4.351 -9.511 1.00 89.06 136 ASP A C 1
ATOM 1061 O O . ASP A 1 136 ? -1.603 -3.658 -9.000 1.00 89.06 136 ASP A O 1
ATOM 1065 N N . LEU A 1 137 ? -3.711 -4.471 -9.000 1.00 88.00 137 LEU A N 1
ATOM 1066 C CA . LEU A 1 137 ? -4.219 -3.733 -7.847 1.00 88.00 137 LEU A CA 1
ATOM 1067 C C . LEU A 1 137 ? -4.439 -4.628 -6.626 1.00 88.00 137 LEU A C 1
ATOM 1069 O O . LEU A 1 137 ? -5.017 -4.172 -5.640 1.00 88.00 137 LEU A O 1
ATOM 1073 N N . ILE A 1 138 ? -4.003 -5.890 -6.667 1.00 85.69 138 ILE A N 1
ATOM 1074 C CA . ILE A 1 138 ? -4.371 -6.878 -5.649 1.00 85.69 138 ILE A CA 1
ATOM 1075 C C . ILE A 1 138 ? -3.923 -6.469 -4.240 1.00 85.69 138 ILE A C 1
ATOM 1077 O O . ILE A 1 138 ? -4.686 -6.602 -3.288 1.00 85.69 138 ILE A O 1
ATOM 1081 N N . GLU A 1 139 ? -2.724 -5.904 -4.092 1.00 84.81 139 GLU A N 1
ATOM 1082 C CA . GLU A 1 139 ? -2.202 -5.469 -2.788 1.00 84.81 139 GLU A CA 1
ATOM 1083 C C . GLU A 1 139 ? -2.934 -4.223 -2.266 1.00 84.81 139 GLU A C 1
ATOM 1085 O O . GLU A 1 139 ? -3.211 -4.118 -1.071 1.00 84.81 139 GLU A O 1
ATOM 1090 N N . VAL A 1 140 ? -3.345 -3.319 -3.161 1.00 86.56 140 VAL A N 1
ATOM 1091 C CA . VAL A 1 140 ? -4.211 -2.180 -2.812 1.00 86.56 140 VAL A CA 1
ATOM 1092 C C . VAL A 1 140 ? -5.591 -2.679 -2.375 1.00 86.56 140 VAL A C 1
ATOM 1094 O O . VAL A 1 140 ? -6.120 -2.242 -1.350 1.00 86.56 140 VAL A O 1
ATOM 1097 N N . ALA A 1 141 ? -6.162 -3.636 -3.109 1.00 84.94 141 ALA A N 1
ATOM 1098 C CA . ALA A 1 141 ? -7.446 -4.244 -2.784 1.00 84.94 141 ALA A CA 1
ATOM 1099 C C . ALA A 1 141 ? -7.412 -4.936 -1.413 1.00 84.94 141 ALA A C 1
ATOM 1101 O O . ALA A 1 141 ? -8.335 -4.749 -0.622 1.00 84.94 141 ALA A O 1
ATOM 1102 N N . ARG A 1 142 ? -6.318 -5.635 -1.078 1.00 81.62 142 ARG A N 1
ATOM 1103 C CA . ARG A 1 142 ? -6.110 -6.245 0.246 1.00 81.62 142 ARG A CA 1
ATOM 1104 C C . ARG A 1 142 ? -6.213 -5.223 1.382 1.00 81.62 142 ARG A C 1
ATOM 1106 O O . ARG A 1 142 ? -6.902 -5.478 2.370 1.00 81.62 142 ARG A O 1
ATOM 1113 N N . ILE A 1 143 ? -5.599 -4.047 1.237 1.00 83.56 143 ILE A N 1
ATOM 1114 C CA . ILE A 1 143 ? -5.711 -2.970 2.236 1.00 83.56 143 ILE A CA 1
ATOM 1115 C C . ILE A 1 143 ? -7.154 -2.480 2.350 1.00 83.56 143 ILE A C 1
ATOM 1117 O O . ILE A 1 143 ? -7.684 -2.376 3.457 1.00 83.56 143 ILE A O 1
ATOM 1121 N N . ILE A 1 144 ? -7.810 -2.214 1.218 1.00 84.38 144 ILE A N 1
ATOM 1122 C CA . ILE A 1 144 ? -9.206 -1.759 1.198 1.00 84.38 144 ILE A CA 1
ATOM 1123 C C . ILE A 1 144 ? -10.109 -2.777 1.899 1.00 84.38 144 ILE A C 1
ATOM 1125 O O . ILE A 1 144 ? -10.943 -2.399 2.720 1.00 84.38 144 ILE A O 1
ATOM 1129 N N . TRP A 1 145 ? -9.945 -4.068 1.621 1.00 83.31 145 TRP A N 1
ATOM 1130 C CA . TRP A 1 145 ? -10.739 -5.113 2.259 1.00 83.31 145 TRP A CA 1
ATOM 1131 C C . TRP A 1 145 ? -10.473 -5.196 3.756 1.00 83.31 145 TRP A C 1
ATOM 1133 O O . TRP A 1 145 ? -11.428 -5.293 4.522 1.00 83.31 145 TRP A O 1
ATOM 1143 N N . ARG A 1 146 ? -9.223 -5.029 4.197 1.00 80.31 146 ARG A N 1
ATOM 1144 C CA . ARG A 1 146 ? -8.898 -4.968 5.626 1.00 80.31 146 ARG A CA 1
ATOM 1145 C C . ARG A 1 146 ? -9.597 -3.809 6.340 1.00 80.31 146 ARG A C 1
ATOM 1147 O O . ARG A 1 146 ? -10.100 -3.984 7.449 1.00 80.31 146 ARG A O 1
ATOM 1154 N N . ILE A 1 147 ? -9.676 -2.648 5.689 1.00 81.25 147 ILE A N 1
ATOM 1155 C CA . ILE A 1 147 ? -10.420 -1.484 6.193 1.00 81.25 147 ILE A CA 1
ATOM 1156 C C . ILE A 1 147 ? -11.922 -1.793 6.250 1.00 81.25 147 ILE A C 1
ATOM 1158 O O . ILE A 1 147 ? -12.582 -1.495 7.244 1.00 81.25 147 ILE A O 1
ATOM 1162 N N . ARG A 1 148 ? -12.474 -2.442 5.217 1.00 83.38 148 ARG A N 1
ATOM 1163 C CA . ARG A 1 148 ? -13.888 -2.848 5.195 1.00 83.38 148 ARG A CA 1
ATOM 1164 C C . ARG A 1 148 ? -14.226 -3.820 6.322 1.00 83.38 148 ARG A C 1
ATOM 1166 O O . ARG A 1 148 ? -15.250 -3.633 6.971 1.00 83.38 148 ARG A O 1
ATOM 1173 N N . GLU A 1 149 ? -13.372 -4.807 6.586 1.00 80.81 149 GLU A N 1
ATOM 1174 C CA . GLU A 1 149 ? -13.542 -5.735 7.710 1.00 80.81 149 GLU A CA 1
ATOM 1175 C C . GLU A 1 149 ? -13.557 -5.005 9.050 1.00 80.81 149 GLU A C 1
ATOM 1177 O O . GLU A 1 149 ? -14.420 -5.275 9.887 1.00 80.81 149 GLU A O 1
ATOM 1182 N N . LEU A 1 150 ? -12.625 -4.063 9.244 1.00 77.88 150 LEU A N 1
ATOM 1183 C CA . LEU A 1 150 ? -12.577 -3.239 10.447 1.00 77.88 150 LEU A CA 1
ATOM 1184 C C . LEU A 1 150 ? -13.911 -2.507 10.647 1.00 77.88 150 LEU A C 1
ATOM 1186 O O . LEU A 1 150 ? -14.447 -2.477 11.751 1.00 77.88 150 LEU A O 1
ATOM 1190 N N . TRP A 1 151 ? -14.478 -1.974 9.567 1.00 78.56 151 TRP A N 1
ATOM 1191 C CA . TRP A 1 151 ? -15.735 -1.225 9.583 1.00 78.56 151 TRP A CA 1
ATOM 1192 C C . TRP A 1 151 ? -16.981 -2.118 9.535 1.00 78.56 151 TRP A C 1
ATOM 1194 O O . TRP A 1 151 ? -18.094 -1.609 9.433 1.00 78.56 151 TRP A O 1
ATOM 1204 N N . ARG A 1 152 ? -16.816 -3.448 9.607 1.00 79.69 152 ARG A N 1
ATOM 1205 C CA . ARG A 1 152 ? -17.900 -4.440 9.489 1.00 79.69 152 ARG A CA 1
ATOM 1206 C C . ARG A 1 152 ? -18.731 -4.272 8.212 1.00 79.69 152 ARG A C 1
ATOM 1208 O O . ARG A 1 152 ? -19.920 -4.583 8.183 1.00 79.69 152 ARG A O 1
ATOM 1215 N N . LEU A 1 153 ? -18.102 -3.782 7.148 1.00 82.62 153 LEU A N 1
ATOM 1216 C CA . LEU A 1 153 ? -18.715 -3.667 5.834 1.00 82.62 153 LEU A CA 1
ATOM 1217 C C . LEU A 1 153 ? -18.631 -5.013 5.099 1.00 82.62 153 LEU A C 1
ATOM 1219 O O . LEU A 1 153 ? -17.687 -5.773 5.322 1.00 82.62 153 LEU A O 1
ATOM 1223 N N . PRO A 1 154 ? -19.569 -5.311 4.180 1.00 83.12 154 PRO A N 1
ATOM 1224 C CA . PRO A 1 154 ? -19.519 -6.539 3.391 1.00 83.12 154 PRO A CA 1
ATOM 1225 C C . PRO A 1 154 ? -18.198 -6.671 2.621 1.00 83.12 154 PRO A C 1
ATOM 1227 O O . PRO A 1 154 ? -17.786 -5.738 1.926 1.00 83.12 154 PRO A O 1
ATOM 1230 N N . VAL A 1 155 ? -17.552 -7.831 2.706 1.00 81.12 155 VAL A N 1
ATOM 1231 C CA . VAL A 1 155 ? -16.380 -8.194 1.897 1.00 81.12 155 VAL A CA 1
ATOM 1232 C C . VAL A 1 155 ? -16.772 -9.421 1.071 1.00 81.12 155 VAL A C 1
ATOM 1234 O O . VAL A 1 155 ? -17.245 -10.385 1.674 1.00 81.12 155 VAL A O 1
ATOM 1237 N N . PRO A 1 156 ? -16.648 -9.384 -0.271 1.00 80.75 156 PRO A N 1
ATOM 1238 C CA . PRO A 1 156 ? -16.919 -10.546 -1.119 1.00 80.75 156 PRO A CA 1
ATOM 1239 C C . PRO A 1 156 ? -16.097 -11.766 -0.688 1.00 80.75 156 PRO A C 1
ATOM 1241 O O . PRO A 1 156 ? -14.976 -11.622 -0.201 1.00 80.75 156 PRO A O 1
ATOM 1244 N N . GLU A 1 157 ? -16.626 -12.971 -0.867 1.00 79.50 157 GLU A N 1
ATOM 1245 C CA . GLU A 1 157 ? -15.951 -14.189 -0.400 1.00 79.50 157 GLU A CA 1
ATOM 1246 C C . GLU A 1 157 ? -14.659 -14.455 -1.191 1.00 79.50 157 GLU A C 1
ATOM 1248 O O . GLU A 1 157 ? -13.635 -14.840 -0.632 1.00 79.50 157 GLU A O 1
ATOM 1253 N N . GLU A 1 158 ? -14.660 -14.120 -2.480 1.00 73.19 158 GLU A N 1
ATOM 1254 C CA . GLU A 1 158 ? -13.495 -14.195 -3.363 1.00 73.19 158 GLU A CA 1
ATOM 1255 C C . GLU A 1 158 ? -12.354 -13.289 -2.870 1.00 73.19 158 GLU A C 1
ATOM 1257 O O . GLU A 1 158 ? -11.176 -13.626 -2.974 1.00 73.19 158 GLU A O 1
ATOM 1262 N N . ALA A 1 159 ? -12.706 -12.146 -2.277 1.00 70.12 159 ALA A N 1
ATOM 1263 C CA . ALA A 1 159 ? -11.753 -11.216 -1.685 1.00 70.12 159 ALA A CA 1
ATOM 1264 C C . ALA A 1 159 ? -11.142 -11.750 -0.379 1.00 70.12 159 ALA A C 1
ATOM 1266 O O . ALA A 1 159 ? -9.965 -11.507 -0.111 1.00 70.12 159 ALA A O 1
ATOM 1267 N N . ARG A 1 160 ? -11.908 -12.505 0.421 1.00 70.31 160 ARG A N 1
ATOM 1268 C CA . ARG A 1 160 ? -11.397 -13.139 1.649 1.00 70.31 160 ARG A CA 1
ATOM 1269 C C . ARG A 1 160 ? -10.356 -14.204 1.345 1.00 70.31 160 ARG A C 1
ATOM 1271 O O . ARG A 1 160 ? -9.281 -14.185 1.934 1.00 70.31 160 ARG A O 1
ATOM 1278 N N . GLN A 1 161 ? -10.626 -15.057 0.360 1.00 71.94 161 GLN A N 1
ATOM 1279 C CA . GLN A 1 161 ? -9.676 -16.087 -0.072 1.00 71.94 161 GLN A CA 1
ATOM 1280 C C . GLN A 1 161 ? -8.338 -15.478 -0.523 1.00 71.94 161 GLN A C 1
ATOM 1282 O O . GLN A 1 161 ? -7.274 -16.030 -0.260 1.00 71.94 161 GLN A O 1
ATOM 1287 N N . LEU A 1 162 ? -8.377 -14.296 -1.143 1.00 66.56 162 LEU A N 1
ATOM 1288 C CA . LEU A 1 162 ? -7.187 -13.551 -1.560 1.00 66.56 162 LEU A CA 1
ATOM 1289 C C . LEU A 1 162 ? -6.436 -12.864 -0.408 1.00 66.56 162 LEU A C 1
ATOM 1291 O O . LEU A 1 162 ? -5.267 -12.524 -0.593 1.00 66.56 162 LEU A O 1
ATOM 1295 N N . LEU A 1 163 ? -7.068 -12.622 0.744 1.00 63.06 163 LEU A N 1
ATOM 1296 C CA . LEU A 1 163 ? -6.411 -12.098 1.952 1.00 63.06 163 LEU A CA 1
ATOM 1297 C C . LEU A 1 163 ? -5.678 -13.191 2.739 1.00 63.06 163 LEU A C 1
ATOM 1299 O O . LEU A 1 163 ? -4.694 -12.892 3.413 1.00 63.06 163 LEU A O 1
ATOM 1303 N N . GLU A 1 164 ? -6.167 -14.429 2.666 1.00 64.31 164 GLU A N 1
ATOM 1304 C CA . GLU A 1 164 ? -5.643 -15.577 3.417 1.00 64.31 164 GLU A CA 1
ATOM 1305 C C . GLU A 1 164 ? -4.540 -16.354 2.669 1.00 64.31 164 GLU A C 1
ATOM 1307 O O . GLU A 1 164 ? -3.806 -17.118 3.299 1.00 64.31 164 GLU A O 1
ATOM 1312 N N . ALA A 1 165 ? -4.406 -16.143 1.352 1.00 57.91 165 ALA A N 1
ATOM 1313 C CA . ALA A 1 165 ? -3.408 -16.763 0.466 1.00 57.91 165 ALA A CA 1
ATOM 1314 C C . ALA A 1 165 ? -2.093 -15.967 0.330 1.00 57.91 165 ALA A C 1
ATOM 1316 O O . ALA A 1 165 ? -1.022 -16.609 0.243 1.00 57.91 165 ALA A O 1
#

Sequence (165 aa):
MRRGGVEQLKKLADDLKVFALQLDAAGPICFLFDHDQAGCDGAREVRKMGYQTDARCVLTLDPKYHPRACRHARKGGDPVVIEDLLSLDLQRRFFAQGGSSCDVAYISGDISRFSWRHPSKDDLCRFAQAHASCEDLIEVARIIWRIRELWRLPVPEEARQLLEA